Protein AF-A0A8T4T2T8-F1 (afdb_monomer_lite)

Foldseek 3Di:
DVVVVVVVVVVVVVVVVVVVPPPPPPPPPPVDDPVVPQDPPDDDDDPVNDPCDDDDPDPDDDD

Radius of gyration: 29.4 Å; chains: 1; bounding box: 52×39×69 Å

Secondary structure (DSSP, 8-state):
-HHHHHHHHHHHHHHHHHHTT------------GGGGS-TT-----TTT-SSPPPP-------

Sequence (63 aa):
MQKNSKKILLIIILSLFIISNCASKKVPTTNIDRSEKIPTTAIKITPETDKYPPIIHSDEFDP

Structure (mmCIF, N/CA/C/O backbone):
data_AF-A0A8T4T2T8-F1
#
_entry.id   AF-A0A8T4T2T8-F1
#
loop_
_atom_site.group_PDB
_atom_site.id
_atom_site.type_symbol
_atom_site.label_atom_id
_atom_site.label_alt_id
_atom_site.label_comp_id
_atom_site.label_asym_id
_atom_site.label_entity_id
_atom_site.label_seq_id
_atom_site.pdbx_PDB_ins_code
_atom_site.Cartn_x
_atom_site.Cartn_y
_atom_site.Cartn_z
_atom_site.occupancy
_atom_site.B_iso_or_equiv
_atom_site.auth_seq_id
_atom_site.auth_comp_id
_atom_site.auth_asym_id
_atom_site.auth_atom_id
_atom_site.pdbx_PDB_model_num
ATOM 1 N N . MET A 1 1 ? -36.593 2.110 46.657 1.00 54.19 1 MET A N 1
ATOM 2 C CA . MET A 1 1 ? -35.160 1.991 46.273 1.00 54.19 1 MET A CA 1
ATOM 3 C C . MET A 1 1 ? -34.868 0.953 45.179 1.00 54.19 1 MET A C 1
ATOM 5 O O . MET A 1 1 ? -33.958 1.171 44.392 1.00 54.19 1 MET A O 1
ATOM 9 N N . GLN A 1 2 ? -35.643 -0.131 45.052 1.00 61.84 2 GLN A N 1
ATOM 10 C CA . GLN A 1 2 ? -35.358 -1.266 44.149 1.00 61.84 2 GLN A CA 1
ATOM 11 C C . GLN A 1 2 ? -35.474 -0.980 42.630 1.00 61.84 2 GLN A C 1
ATOM 13 O O . GLN A 1 2 ? -34.963 -1.733 41.807 1.00 61.84 2 GLN A O 1
ATOM 18 N N . LYS A 1 3 ? -36.155 0.104 42.229 1.00 63.50 3 LYS A N 1
ATOM 19 C CA . LYS A 1 3 ? -36.364 0.467 40.812 1.00 63.50 3 LYS A CA 1
ATOM 20 C C . LYS A 1 3 ? -35.127 1.127 40.184 1.00 63.50 3 LYS A C 1
ATOM 22 O O . LYS A 1 3 ? -34.907 0.999 38.985 1.00 63.50 3 LYS A O 1
ATOM 27 N N . ASN A 1 4 ? -34.308 1.789 41.004 1.00 74.31 4 ASN A N 1
ATOM 28 C CA . ASN A 1 4 ? -33.108 2.498 40.554 1.00 74.31 4 ASN A CA 1
ATOM 29 C C . ASN A 1 4 ? -31.900 1.557 40.465 1.00 74.31 4 ASN A C 1
ATOM 31 O O . ASN A 1 4 ? -31.089 1.707 39.558 1.00 74.31 4 ASN A O 1
ATOM 35 N N . SER A 1 5 ? -31.830 0.527 41.318 1.00 77.44 5 SER A N 1
ATOM 36 C CA . SER A 1 5 ? -30.765 -0.484 41.262 1.00 77.44 5 SER A CA 1
ATOM 37 C C . SER A 1 5 ? -30.789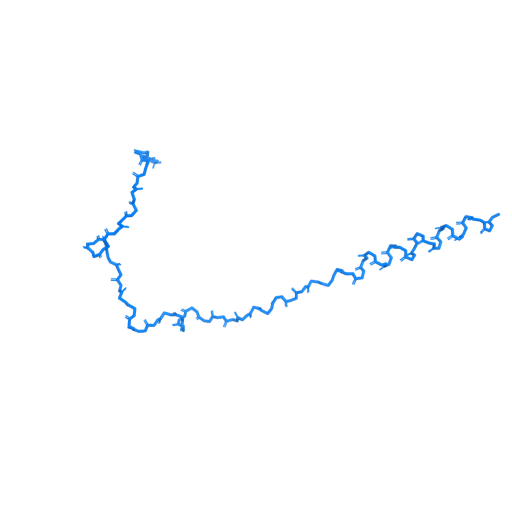 -1.298 39.966 1.00 77.44 5 SER A C 1
ATOM 39 O O . SER A 1 5 ? -29.735 -1.564 39.402 1.00 77.44 5 SER A O 1
ATOM 41 N N . LYS A 1 6 ? -31.976 -1.619 39.428 1.00 87.75 6 LYS A N 1
ATOM 42 C CA . LYS A 1 6 ? -32.106 -2.304 38.127 1.00 87.75 6 LYS A CA 1
ATOM 43 C C . LYS A 1 6 ? -31.631 -1.443 36.952 1.00 87.75 6 LYS A C 1
ATOM 45 O O . LYS A 1 6 ? -31.032 -1.968 36.022 1.00 87.75 6 LYS A O 1
ATOM 50 N N . LYS A 1 7 ? -31.867 -0.126 37.001 1.00 89.19 7 LYS A N 1
ATOM 51 C CA . LYS A 1 7 ? -31.382 0.815 35.975 1.00 89.19 7 LYS A CA 1
ATOM 52 C C . LYS A 1 7 ? -29.864 0.965 36.028 1.00 89.19 7 LYS A C 1
ATOM 54 O O . LYS A 1 7 ? -29.221 0.931 34.988 1.00 89.19 7 LYS A O 1
ATOM 59 N N . ILE A 1 8 ? -29.304 1.066 37.234 1.00 92.31 8 ILE A N 1
ATOM 60 C CA . ILE A 1 8 ? -27.852 1.116 37.453 1.00 92.31 8 ILE A CA 1
ATOM 61 C C . ILE A 1 8 ? -27.194 -0.173 36.945 1.00 92.31 8 ILE A C 1
ATOM 63 O O . ILE A 1 8 ? -26.215 -0.108 36.209 1.00 92.31 8 ILE A O 1
ATOM 67 N N . LEU A 1 9 ? -27.776 -1.336 37.255 1.00 93.44 9 LEU A N 1
ATOM 68 C CA . LEU A 1 9 ? -27.292 -2.627 36.766 1.00 93.44 9 LEU A CA 1
ATOM 69 C C . LEU A 1 9 ? -27.299 -2.701 35.230 1.00 93.44 9 LEU A C 1
ATOM 71 O O . LEU A 1 9 ? -26.328 -3.157 34.634 1.00 93.44 9 LEU A O 1
ATOM 75 N N . LEU A 1 10 ? -28.361 -2.210 34.587 1.00 94.31 10 LEU A N 1
ATOM 76 C CA . LEU A 1 10 ? -28.473 -2.196 33.127 1.00 94.31 10 LEU A CA 1
ATOM 77 C C . LEU A 1 10 ? -27.416 -1.286 32.478 1.00 94.31 10 LEU A C 1
ATOM 79 O O . LEU A 1 10 ? -26.818 -1.669 31.477 1.00 94.31 10 LEU A O 1
ATOM 83 N N . ILE A 1 11 ? -27.134 -0.125 33.077 1.00 94.19 11 ILE A N 1
ATOM 84 C CA . ILE A 1 11 ? -26.085 0.799 32.613 1.00 94.19 11 ILE A CA 1
ATOM 85 C C . ILE A 1 11 ? -24.694 0.159 32.719 1.00 94.19 11 ILE A C 1
ATOM 87 O O . ILE A 1 11 ? -23.890 0.297 31.801 1.00 94.19 11 ILE A O 1
ATOM 91 N N . ILE A 1 12 ? -24.418 -0.569 33.805 1.00 94.06 12 ILE A N 1
ATOM 92 C CA . ILE A 1 12 ? -23.140 -1.270 34.004 1.00 94.06 12 ILE A CA 1
ATOM 93 C C . ILE A 1 12 ? -22.957 -2.378 32.959 1.00 94.06 12 ILE A C 1
ATOM 95 O O . ILE A 1 12 ? -21.894 -2.492 32.356 1.00 94.06 12 ILE A O 1
ATOM 99 N N . ILE A 1 13 ? -23.998 -3.172 32.701 1.00 93.75 13 ILE A N 1
ATOM 100 C CA . ILE A 1 13 ? -23.950 -4.228 31.679 1.00 93.75 13 ILE A CA 1
ATOM 101 C C . ILE A 1 13 ? -23.711 -3.624 30.290 1.00 93.75 13 ILE A C 1
ATOM 103 O O . ILE A 1 13 ? -22.897 -4.137 29.523 1.00 93.75 13 ILE A O 1
ATOM 107 N N . LEU A 1 14 ? -24.384 -2.512 29.981 1.00 92.62 14 LEU A N 1
ATOM 108 C CA . LEU A 1 14 ? -24.219 -1.820 28.708 1.00 92.62 14 LEU A CA 1
ATOM 109 C C . LEU A 1 14 ? -22.801 -1.255 28.544 1.00 92.62 14 LEU A C 1
ATOM 111 O O . LEU A 1 14 ? -22.226 -1.380 27.465 1.00 92.62 14 LEU A O 1
ATOM 115 N N . SER A 1 15 ? -22.207 -0.687 29.599 1.00 89.50 15 SER A N 1
ATOM 116 C CA . SER A 1 15 ? -20.837 -0.166 29.524 1.00 89.50 15 SER A CA 1
ATOM 117 C C . SER A 1 15 ? -19.813 -1.281 29.289 1.00 89.50 15 SER A C 1
ATOM 119 O O . SER A 1 15 ? -18.968 -1.147 28.409 1.00 89.50 15 SER A O 1
ATOM 121 N N . LEU A 1 16 ? -19.940 -2.424 29.971 1.00 89.88 16 LEU A N 1
ATOM 122 C CA . LEU A 1 16 ? -19.096 -3.612 29.762 1.00 89.88 16 LEU A CA 1
ATOM 123 C C . LEU A 1 16 ? -19.150 -4.137 28.315 1.00 89.88 16 LEU A C 1
ATOM 125 O O . LEU A 1 16 ? -18.134 -4.576 27.766 1.00 89.88 16 LEU A O 1
ATOM 129 N N . PHE A 1 17 ? -20.316 -4.054 27.672 1.00 87.56 17 PHE A N 1
ATOM 130 C CA . PHE A 1 17 ? -20.495 -4.481 26.283 1.00 87.56 17 PHE A CA 1
ATOM 131 C C . PHE A 1 17 ? -19.802 -3.551 25.274 1.00 87.56 17 PHE A C 1
ATOM 133 O O . PHE A 1 17 ? -19.306 -4.000 24.246 1.00 87.56 17 PHE A O 1
ATOM 140 N N . ILE A 1 18 ? -19.727 -2.251 25.570 1.00 87.38 18 ILE A N 1
ATOM 141 C CA . ILE A 1 18 ? -19.088 -1.267 24.683 1.00 87.38 18 ILE A CA 1
ATOM 142 C C . ILE A 1 18 ? -17.556 -1.397 24.735 1.00 87.38 18 ILE A C 1
ATOM 144 O O . ILE A 1 18 ? -16.887 -1.261 23.713 1.00 87.38 18 ILE A O 1
ATOM 148 N N . ILE A 1 19 ? -16.987 -1.698 25.906 1.00 84.06 19 ILE A N 1
ATOM 149 C CA . ILE A 1 19 ? -15.525 -1.735 26.099 1.00 84.06 19 ILE A CA 1
ATOM 150 C C . ILE A 1 19 ? -14.909 -3.047 25.571 1.00 84.06 19 ILE A C 1
ATOM 152 O O . ILE A 1 19 ? -13.747 -3.077 25.168 1.00 84.06 19 ILE A O 1
ATOM 156 N N . SER A 1 20 ? -15.682 -4.136 25.520 1.00 78.06 20 SER A N 1
ATOM 157 C CA . SER A 1 20 ? -15.193 -5.474 25.139 1.00 78.06 20 SER A CA 1
ATOM 158 C C . SER A 1 20 ? -14.790 -5.612 23.665 1.00 78.06 20 SER A C 1
ATOM 160 O O . SER A 1 20 ? -14.080 -6.555 23.323 1.00 78.06 20 SER A O 1
ATOM 162 N N . ASN A 1 21 ? -15.158 -4.658 22.804 1.00 68.38 21 ASN A N 1
ATOM 163 C CA . ASN A 1 21 ? -14.758 -4.649 21.392 1.00 68.38 21 ASN A CA 1
ATOM 164 C C . ASN A 1 21 ? -13.550 -3.741 21.092 1.00 68.38 21 ASN A C 1
ATOM 166 O O . ASN A 1 21 ? -13.205 -3.524 19.932 1.00 68.38 21 ASN A O 1
ATOM 170 N N . CYS A 1 22 ? -12.861 -3.238 22.123 1.00 73.31 22 CYS A N 1
ATOM 171 C CA . CYS A 1 22 ? -11.605 -2.497 21.975 1.00 73.31 22 CYS A CA 1
ATOM 172 C C . CYS A 1 22 ? -10.395 -3.446 21.832 1.00 73.31 22 CYS A C 1
ATOM 174 O O . CYS A 1 22 ? -9.345 -3.260 22.445 1.00 73.31 22 CYS A O 1
ATOM 176 N N . ALA A 1 23 ? -10.535 -4.517 21.048 1.00 72.19 23 ALA A N 1
ATOM 177 C CA . ALA A 1 23 ? -9.406 -5.355 20.676 1.00 72.19 23 ALA A CA 1
ATOM 178 C C . ALA A 1 23 ? -8.762 -4.741 19.431 1.00 72.19 23 ALA A C 1
ATOM 180 O O . ALA A 1 23 ? -9.269 -4.884 18.317 1.00 72.19 23 ALA A O 1
ATOM 181 N N . SER A 1 24 ? -7.644 -4.036 19.632 1.00 68.88 24 SER A N 1
ATOM 182 C CA . SER A 1 24 ? -6.778 -3.588 18.542 1.00 68.88 24 SER A CA 1
ATOM 183 C C . SER A 1 24 ? -6.387 -4.816 17.729 1.00 68.88 24 SER A C 1
ATOM 185 O O . SER A 1 24 ? -5.618 -5.665 18.193 1.00 68.88 24 SER A O 1
ATOM 187 N N . LYS A 1 25 ? -6.985 -4.963 16.540 1.00 71.75 25 LYS A N 1
ATOM 188 C CA . LYS A 1 25 ? -6.576 -5.990 15.590 1.00 71.75 25 LYS A CA 1
ATOM 189 C C . LYS A 1 25 ? -5.100 -5.727 15.341 1.00 71.75 25 LYS A C 1
ATOM 191 O O . LYS A 1 25 ? -4.757 -4.731 14.708 1.00 71.75 25 LYS A O 1
ATOM 196 N N . LYS A 1 26 ? -4.231 -6.601 15.855 1.00 68.06 26 LYS A N 1
ATOM 197 C CA . LYS A 1 26 ? -2.857 -6.688 15.375 1.00 68.06 26 LYS A CA 1
ATOM 198 C C . LYS A 1 26 ? -2.989 -7.026 13.901 1.00 68.06 26 LYS A C 1
ATOM 200 O O . LYS A 1 26 ? -3.204 -8.182 13.549 1.00 68.06 26 LYS A O 1
ATOM 205 N N . VAL A 1 27 ? -2.975 -5.999 13.056 1.00 71.19 27 VAL A N 1
ATOM 206 C CA . VAL A 1 27 ? -2.781 -6.185 11.627 1.00 71.19 27 VAL A CA 1
ATOM 207 C C . VAL A 1 27 ? -1.480 -6.970 11.556 1.00 71.19 27 VAL A C 1
ATOM 209 O O . VAL A 1 27 ? -0.492 -6.499 12.128 1.00 71.19 27 VAL A O 1
ATOM 212 N N . PRO A 1 28 ? -1.466 -8.188 10.992 1.00 67.81 28 PRO A N 1
ATOM 213 C CA . PRO A 1 28 ? -0.210 -8.863 10.761 1.00 67.81 28 PRO A CA 1
ATOM 214 C C . PRO A 1 28 ? 0.576 -7.937 9.840 1.00 67.81 28 PRO A C 1
ATOM 216 O O . PRO A 1 28 ? 0.279 -7.808 8.655 1.00 67.81 28 PRO A O 1
ATOM 219 N N . THR A 1 29 ? 1.531 -7.209 10.411 1.00 65.75 29 THR A N 1
ATOM 220 C CA . THR A 1 29 ? 2.582 -6.569 9.646 1.00 65.75 29 THR A CA 1
ATOM 221 C C . THR A 1 29 ? 3.392 -7.726 9.110 1.00 65.75 29 THR A C 1
ATOM 223 O O . THR A 1 29 ? 4.304 -8.219 9.774 1.00 65.75 29 THR A O 1
ATOM 226 N N . THR A 1 30 ? 3.002 -8.231 7.944 1.00 69.50 30 THR A N 1
ATOM 227 C CA . THR A 1 30 ? 3.908 -9.011 7.120 1.00 69.50 30 THR A CA 1
ATOM 228 C C . THR A 1 30 ? 5.127 -8.111 6.968 1.00 69.50 30 THR A C 1
ATOM 230 O O . THR A 1 30 ? 5.020 -7.022 6.401 1.00 69.50 30 THR A O 1
ATOM 233 N N . ASN A 1 31 ? 6.236 -8.477 7.609 1.00 71.00 31 ASN A N 1
ATOM 234 C CA . ASN A 1 31 ? 7.494 -7.763 7.465 1.00 71.00 31 ASN A CA 1
ATOM 235 C C . ASN A 1 31 ? 7.964 -8.044 6.036 1.00 71.00 31 ASN A C 1
ATOM 237 O O . ASN A 1 31 ? 8.623 -9.043 5.778 1.00 71.00 31 ASN A O 1
ATOM 241 N N . ILE A 1 32 ? 7.446 -7.262 5.091 1.00 72.00 32 ILE A N 1
ATOM 242 C CA . ILE A 1 32 ? 7.780 -7.381 3.681 1.00 72.00 32 ILE A CA 1
ATOM 243 C C . ILE A 1 32 ? 9.123 -6.688 3.537 1.00 72.00 32 ILE A C 1
ATOM 245 O O . ILE A 1 32 ? 9.191 -5.457 3.628 1.00 72.00 32 ILE A O 1
ATOM 249 N N . ASP A 1 33 ? 10.173 -7.472 3.315 1.00 78.38 33 ASP A N 1
ATOM 250 C CA . ASP A 1 33 ? 11.457 -6.907 2.945 1.00 78.38 33 ASP A CA 1
ATOM 251 C C . ASP A 1 33 ? 11.302 -6.197 1.592 1.00 78.38 33 ASP A C 1
ATOM 253 O O . ASP A 1 33 ? 10.848 -6.758 0.590 1.00 78.38 33 ASP A O 1
ATOM 257 N N . ARG A 1 34 ? 11.640 -4.905 1.568 1.00 73.88 34 ARG A N 1
ATOM 258 C CA . ARG A 1 34 ? 11.558 -4.082 0.356 1.00 73.88 34 ARG A CA 1
ATOM 259 C C . ARG A 1 34 ? 12.514 -4.589 -0.721 1.00 73.88 34 AR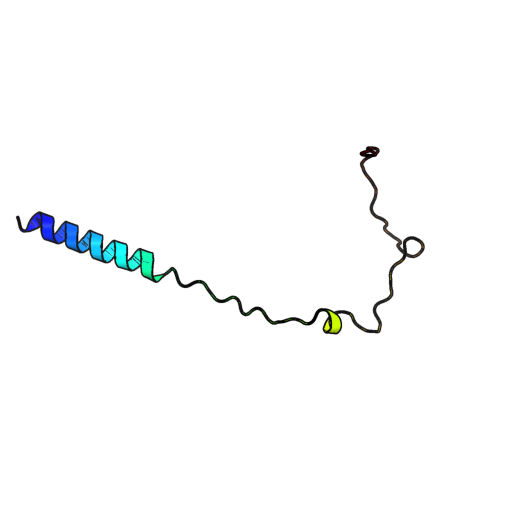G A C 1
ATOM 261 O O . ARG A 1 34 ? 12.247 -4.348 -1.898 1.00 73.88 34 ARG A O 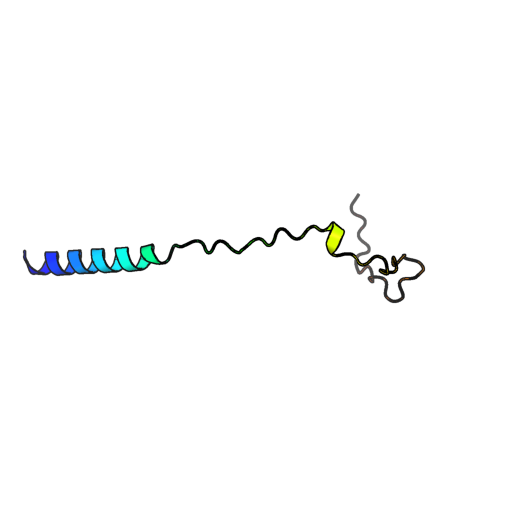1
ATOM 268 N N . SER A 1 35 ? 13.589 -5.271 -0.320 1.00 72.44 35 SER A N 1
ATOM 269 C CA . SER A 1 35 ? 14.575 -5.849 -1.232 1.00 72.44 35 SER A CA 1
ATOM 270 C C . SER A 1 35 ? 13.994 -6.999 -2.067 1.00 72.44 35 SER A C 1
ATOM 272 O O . SER A 1 35 ? 14.324 -7.130 -3.242 1.00 72.44 35 SER A O 1
ATOM 274 N N . GLU A 1 36 ? 13.044 -7.755 -1.511 1.00 73.44 36 GLU A N 1
ATOM 275 C CA . GLU A 1 36 ? 12.425 -8.918 -2.162 1.00 73.44 36 GLU A CA 1
ATOM 276 C C . GLU A 1 36 ? 11.338 -8.532 -3.178 1.00 73.44 36 GLU A C 1
ATOM 278 O O . GLU A 1 36 ? 10.912 -9.352 -3.991 1.00 73.44 36 GLU A O 1
ATOM 283 N N . LYS A 1 37 ? 10.857 -7.282 -3.143 1.00 79.88 37 LYS A N 1
ATOM 284 C CA . LYS A 1 37 ? 9.679 -6.853 -3.913 1.00 79.88 37 LYS A CA 1
ATOM 285 C C . LYS A 1 37 ? 10.006 -6.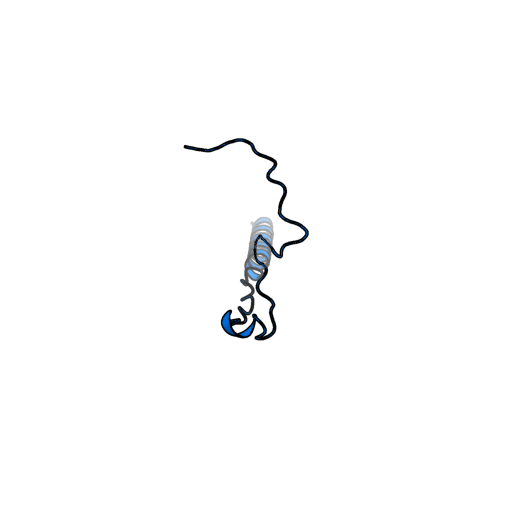299 -5.302 1.00 79.88 37 LYS A C 1
ATOM 287 O O . LYS A 1 37 ? 9.103 -6.183 -6.130 1.00 79.88 37 LYS A O 1
ATOM 292 N N . ILE A 1 38 ? 11.262 -5.937 -5.563 1.00 80.06 38 ILE A N 1
ATOM 293 C CA . ILE A 1 38 ? 11.687 -5.407 -6.864 1.00 80.06 38 ILE A CA 1
ATOM 294 C C . ILE A 1 38 ? 12.281 -6.564 -7.679 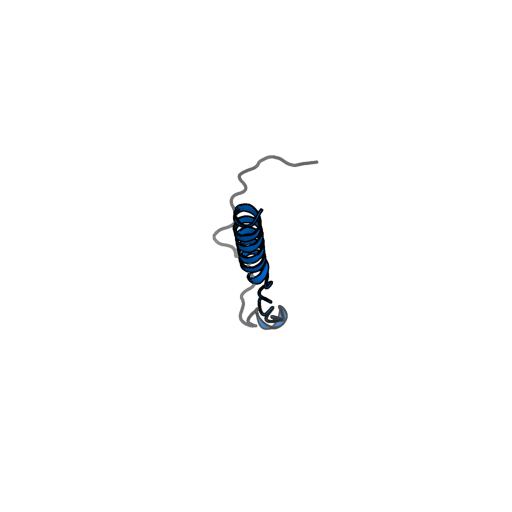1.00 80.06 38 ILE A C 1
ATOM 296 O O . ILE A 1 38 ? 13.337 -7.074 -7.307 1.00 80.06 38 ILE A O 1
ATOM 300 N N . PRO A 1 39 ? 11.641 -7.001 -8.780 1.00 84.88 39 PRO A N 1
ATOM 301 C CA . PRO A 1 39 ? 12.189 -8.075 -9.595 1.00 84.88 39 PRO A CA 1
ATOM 302 C C . PRO A 1 39 ? 13.501 -7.626 -10.243 1.00 84.88 39 PRO A C 1
ATOM 304 O O . PRO A 1 39 ? 13.640 -6.479 -10.665 1.00 84.88 39 PRO A O 1
ATOM 307 N N . THR A 1 40 ? 14.452 -8.548 -10.387 1.00 85.56 40 THR A N 1
ATOM 308 C CA . THR A 1 40 ? 15.749 -8.283 -11.040 1.00 85.56 40 THR A CA 1
ATOM 309 C C . THR A 1 40 ? 15.609 -7.885 -12.511 1.00 85.56 40 THR A C 1
ATOM 311 O O . THR A 1 40 ? 16.521 -7.302 -13.087 1.00 85.56 40 THR A O 1
ATOM 314 N N . THR A 1 41 ? 14.455 -8.173 -13.112 1.00 90.12 41 THR A N 1
ATOM 315 C CA . THR A 1 41 ? 14.080 -7.804 -14.480 1.00 90.12 41 THR A CA 1
ATOM 316 C C . THR A 1 41 ? 13.351 -6.461 -14.574 1.00 90.12 41 THR A C 1
ATOM 318 O O . THR A 1 41 ? 12.955 -6.071 -15.673 1.00 90.12 41 THR A O 1
ATOM 321 N N . ALA A 1 42 ? 13.145 -5.746 -13.459 1.00 85.44 42 ALA A N 1
ATOM 322 C CA . ALA A 1 42 ? 12.515 -4.431 -13.478 1.00 85.44 42 ALA A CA 1
ATOM 323 C C . ALA A 1 42 ? 13.359 -3.455 -14.308 1.00 85.44 42 ALA A C 1
ATOM 325 O O . ALA A 1 42 ? 14.487 -3.115 -13.949 1.00 85.44 42 ALA A O 1
ATOM 326 N N . ILE A 1 43 ? 12.794 -2.984 -15.418 1.00 87.31 43 ILE A N 1
ATOM 327 C CA . ILE A 1 43 ? 13.430 -1.968 -16.251 1.00 87.31 43 ILE A CA 1
ATOM 328 C C . ILE A 1 43 ? 13.339 -0.639 -15.505 1.00 87.31 43 ILE A C 1
ATOM 330 O O . ILE A 1 43 ? 12.250 -0.171 -15.168 1.00 87.31 43 ILE A O 1
ATOM 334 N N . LYS A 1 44 ? 14.494 -0.030 -15.233 1.00 85.94 44 LYS A N 1
ATOM 335 C CA . LYS A 1 44 ? 14.557 1.303 -14.641 1.00 85.94 44 LYS A CA 1
ATOM 336 C C . LYS A 1 44 ? 14.068 2.317 -15.673 1.00 85.94 44 LYS A C 1
ATOM 338 O O . LYS A 1 44 ? 14.708 2.493 -16.704 1.00 85.94 44 LYS A O 1
ATOM 343 N N . ILE A 1 45 ? 12.949 2.971 -15.381 1.00 90.19 45 ILE A N 1
ATOM 344 C CA . ILE A 1 45 ? 12.443 4.077 -16.195 1.00 90.19 45 ILE A CA 1
ATOM 345 C C . ILE A 1 45 ? 13.292 5.312 -15.893 1.00 90.19 45 ILE A C 1
ATOM 347 O O . ILE A 1 45 ? 13.582 5.620 -14.733 1.00 90.19 45 ILE A O 1
ATOM 351 N N . THR A 1 46 ? 13.720 5.989 -16.949 1.00 89.75 46 THR A N 1
ATOM 352 C CA . THR A 1 46 ? 14.449 7.257 -16.901 1.00 89.75 46 THR A CA 1
ATOM 353 C C . THR A 1 46 ? 13.602 8.353 -17.545 1.00 89.75 46 THR A C 1
ATOM 355 O O . THR A 1 46 ? 12.702 8.023 -18.316 1.00 89.75 46 THR A O 1
ATOM 358 N N . PRO A 1 47 ? 13.882 9.643 -17.297 1.00 90.38 47 PRO A N 1
ATOM 359 C CA . PRO A 1 47 ? 13.160 10.730 -17.960 1.00 90.38 47 PRO A CA 1
ATOM 360 C C . PRO A 1 47 ? 13.163 10.622 -19.492 1.00 90.38 47 PRO A C 1
ATOM 362 O O . PRO A 1 47 ? 12.186 10.978 -20.138 1.00 90.38 47 PRO A O 1
ATOM 365 N N . GLU A 1 48 ? 14.237 10.088 -20.080 1.00 92.25 48 GLU A N 1
ATOM 366 C CA . GLU A 1 48 ? 14.379 9.914 -21.530 1.00 92.25 48 GLU A CA 1
ATOM 367 C C . GLU A 1 48 ? 13.585 8.715 -22.072 1.00 92.25 48 GLU A C 1
ATOM 369 O O . GLU A 1 48 ? 13.263 8.671 -23.258 1.00 92.25 48 GLU A O 1
ATOM 374 N N . THR A 1 49 ? 13.301 7.723 -21.222 1.00 93.38 49 THR A N 1
ATOM 375 C CA . THR A 1 49 ? 12.579 6.490 -21.588 1.00 93.38 49 THR A CA 1
ATOM 376 C C . THR A 1 49 ? 11.134 6.471 -21.090 1.00 93.38 49 THR A C 1
ATOM 378 O O . THR A 1 49 ? 10.369 5.574 -21.455 1.00 93.38 49 THR A O 1
ATOM 381 N N . ASP A 1 50 ? 10.736 7.466 -20.296 1.00 91.75 50 ASP A N 1
ATOM 382 C CA . ASP A 1 50 ? 9.366 7.656 -19.847 1.00 91.75 50 ASP A CA 1
ATOM 383 C C . ASP A 1 50 ? 8.515 8.254 -20.972 1.00 91.75 50 ASP A C 1
ATOM 385 O O . ASP A 1 50 ? 8.645 9.414 -21.358 1.00 91.75 50 ASP A O 1
ATOM 389 N N . LYS A 1 51 ? 7.615 7.433 -21.513 1.00 93.94 51 LYS A N 1
ATOM 390 C CA . LYS A 1 51 ? 6.687 7.847 -22.569 1.00 93.94 51 LYS A CA 1
ATOM 391 C C . LYS A 1 51 ? 5.598 8.798 -22.056 1.00 93.94 51 LYS A C 1
ATOM 393 O O . LYS A 1 51 ? 4.992 9.505 -22.862 1.00 93.94 51 LYS A O 1
ATOM 398 N N . TYR A 1 52 ? 5.315 8.790 -20.757 1.00 92.69 52 TYR A N 1
ATOM 399 C CA . TYR A 1 52 ? 4.209 9.532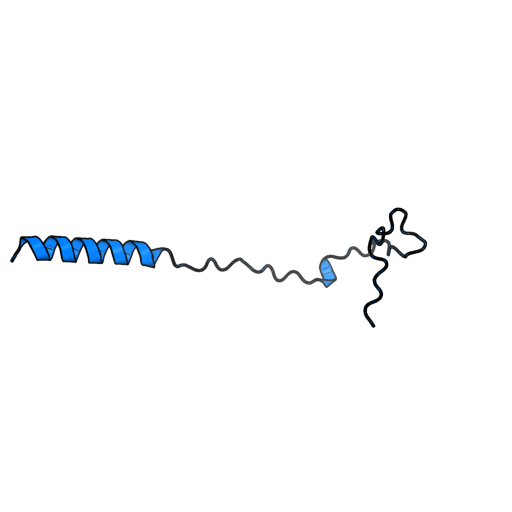 -20.157 1.00 92.69 52 TYR A CA 1
ATOM 400 C C . TYR A 1 52 ? 4.700 10.321 -18.942 1.00 92.69 52 TYR A C 1
ATOM 402 O O . TYR A 1 52 ? 4.232 10.071 -17.826 1.00 92.69 52 TYR A O 1
ATOM 410 N N . PRO A 1 53 ? 5.624 11.279 -19.145 1.00 89.69 53 PRO A N 1
ATOM 411 C CA . PRO A 1 53 ? 6.129 12.072 -18.044 1.00 89.69 53 PRO A CA 1
ATOM 412 C C . PRO A 1 53 ? 4.975 12.841 -17.387 1.00 89.69 53 PRO A C 1
ATOM 414 O O . PRO A 1 53 ? 4.033 13.263 -18.073 1.00 89.69 53 PRO A O 1
ATOM 417 N N . PRO A 1 54 ? 5.030 13.041 -16.062 1.00 87.38 54 PRO A N 1
ATOM 418 C CA . PRO A 1 54 ? 4.040 13.848 -15.375 1.00 87.38 54 PRO A CA 1
ATOM 419 C C . PRO A 1 54 ? 4.043 15.264 -15.957 1.00 87.38 54 PRO A C 1
ATOM 421 O O . PRO A 1 54 ? 5.088 15.904 -16.078 1.00 87.38 54 PRO A O 1
ATOM 424 N N . ILE A 1 55 ? 2.858 15.753 -16.313 1.00 85.88 55 ILE A N 1
ATOM 425 C CA . ILE A 1 55 ? 2.682 17.133 -16.754 1.00 85.88 55 ILE A CA 1
ATOM 426 C C . ILE A 1 55 ? 2.718 18.001 -15.500 1.00 85.88 55 ILE A C 1
ATOM 428 O O . ILE A 1 55 ? 1.876 17.868 -14.612 1.00 85.88 55 ILE A O 1
ATOM 432 N N . ILE A 1 56 ? 3.718 18.872 -15.413 1.00 83.56 56 ILE A N 1
ATOM 433 C CA . ILE A 1 56 ? 3.792 19.867 -14.348 1.00 83.56 56 ILE A CA 1
ATOM 434 C C . ILE A 1 56 ? 2.709 20.912 -14.640 1.00 83.56 56 ILE A C 1
ATOM 436 O O . ILE A 1 56 ? 2.732 21.557 -15.683 1.00 83.56 56 ILE A O 1
ATOM 440 N N . HIS A 1 57 ? 1.731 21.036 -13.741 1.00 83.06 57 HIS A N 1
ATOM 441 C CA . HIS A 1 57 ? 0.627 21.999 -13.848 1.00 83.06 57 HIS A CA 1
ATOM 442 C C . HIS A 1 57 ? 0.859 23.277 -13.021 1.00 83.06 57 HIS A C 1
ATOM 444 O O . HIS A 1 57 ? -0.058 24.081 -12.875 1.00 83.06 57 HIS A O 1
ATOM 450 N N . SER A 1 58 ? 2.056 23.449 -12.455 1.00 81.44 58 SER A N 1
ATOM 451 C CA . SER A 1 58 ? 2.438 24.606 -11.646 1.00 81.44 58 SER A CA 1
ATOM 452 C C . SER A 1 58 ? 3.684 25.269 -12.223 1.00 81.44 58 SER A C 1
ATOM 454 O O . SER A 1 58 ? 4.735 24.638 -12.308 1.00 81.44 58 SER A O 1
ATOM 456 N N . ASP A 1 59 ? 3.582 26.558 -12.528 1.00 72.88 59 ASP A N 1
ATOM 457 C CA . ASP A 1 59 ? 4.733 27.398 -12.891 1.00 72.88 59 ASP A CA 1
ATOM 458 C C . ASP A 1 59 ? 5.428 27.987 -11.649 1.00 72.88 59 ASP A C 1
ATOM 460 O O . ASP A 1 59 ? 6.349 28.797 -11.747 1.00 72.88 59 ASP A O 1
ATOM 464 N N . GLU A 1 60 ? 4.953 27.615 -10.461 1.00 74.12 60 GLU A N 1
ATOM 465 C CA . GLU A 1 60 ? 5.391 28.173 -9.192 1.00 74.12 60 GLU A CA 1
ATOM 466 C C . GLU A 1 60 ? 6.722 27.533 -8.775 1.00 74.12 60 GLU A C 1
ATOM 468 O O . GLU A 1 60 ? 6.792 26.367 -8.384 1.00 74.12 60 GLU A O 1
ATOM 473 N N . PHE A 1 61 ? 7.800 28.306 -8.901 1.00 73.75 61 PHE A N 1
ATOM 474 C CA . PHE A 1 61 ? 9.065 28.028 -8.236 1.00 73.75 61 PHE A CA 1
ATOM 475 C C . PHE A 1 61 ? 8.984 28.615 -6.824 1.00 73.75 61 PHE A C 1
ATOM 477 O O . PHE A 1 61 ? 8.926 29.835 -6.682 1.00 73.75 61 PHE A O 1
ATOM 484 N N . ASP A 1 62 ? 8.949 27.756 -5.805 1.00 64.25 62 ASP A N 1
ATOM 485 C CA . ASP A 1 62 ? 9.030 28.174 -4.402 1.00 64.25 62 ASP A CA 1
ATOM 486 C C . ASP A 1 62 ? 10.518 28.415 -4.052 1.00 64.25 62 ASP A C 1
ATOM 488 O O . ASP A 1 62 ? 11.308 27.468 -4.161 1.00 64.25 62 ASP A O 1
ATOM 492 N N . PRO A 1 63 ? 10.937 29.665 -3.762 1.00 65.38 63 PRO A N 1
ATOM 493 C CA . PRO A 1 63 ? 12.339 30.031 -3.541 1.00 65.38 63 PRO A CA 1
ATOM 494 C C . PRO A 1 63 ? 12.929 29.567 -2.201 1.00 65.38 63 PRO A C 1
ATOM 496 O O . PRO A 1 63 ? 12.195 29.495 -1.190 1.00 65.38 63 PRO A O 1
#

pLDDT: mean 80.83, std 10.24, range [54.19, 94.31]